Protein AF-A0A851PWU1-F1 (afdb_monomer)

InterPro domains:
  IPR027307 WASH complex subunit 7 [PTHR31409] (2-125)
  IPR028191 WASH complex subunit 4, N-terminal [PF14745] (12-125)

Sequence (125 aa):
EIHAEVQLKNYGKFLEEYTSQLKRIEDALDDSVGDVWDFSLDPIALKLLPYEQSSLLELIKTENKVLNKVITVYAALCCEIKKLKYEAETKFYNGLLFYGEGATDSSMVEGDCQIQMGRFVSFLQ

Mean predicted aligned error: 15.77 Å

Organism: Anhinga anhinga (NCBI:txid56067)

Foldseek 3Di:
DVVVVVVVVVVVVVVVVVVVVVVVVVVVCVVVVPPPPPCVPDPPDDDDDDDDPDDPLVVQDDPDPVSSVVVVVVSVVVVVVVVVVVCCVPQPPVLVVCQPPPPDPPDDDVCNNVVSVVVSVVSVD

pLDDT: mean 81.71, std 13.35, range [51.75, 97.88]

Radius of gyration: 28.58 Å; Cα contacts (8 Å, |Δi|>4): 23; chains: 1; bounding box: 45×44×90 Å

Solvent-accessible surface area (backbone atoms only — not comparable to full-atom values): 7758 Å² total; per-residue (Å²): 109,73,69,58,55,53,50,53,53,51,53,51,52,50,51,52,52,49,51,54,49,52,50,52,52,50,57,59,42,58,77,50,58,78,78,66,74,43,76,88,77,61,66,92,68,87,83,89,67,93,76,81,85,70,53,73,71,64,75,62,59,59,92,49,69,69,56,34,55,55,50,50,54,53,50,51,51,53,52,50,52,51,50,52,50,51,48,39,64,73,57,44,45,65,56,61,70,52,59,74,67,88,69,63,90,75,68,83,55,95,59,50,71,59,52,54,48,58,65,48,51,72,66,76,112

Secondary structure (DSSP, 8-state):
-HHHHHHHHHHHHHHHHHHHHHHHHHHHHHHHHHHH--TTT--S----PPPP-S-HHHHT--S-HHHHHHHHHHHHHHHHHHHHHHHIIIIIHHHHHTTTTT--SS-PPTTHHHHHHHHHHHHH-

Structure (mmCIF, N/CA/C/O backbone):
data_AF-A0A851PWU1-F1
#
_entry.id   AF-A0A851PWU1-F1
#
loop_
_atom_site.group_PDB
_atom_site.id
_atom_site.type_symbol
_atom_site.label_atom_id
_atom_site.label_alt_id
_atom_site.label_comp_id
_atom_site.label_asym_id
_atom_site.label_entity_id
_atom_site.label_seq_id
_atom_site.pdbx_PDB_ins_code
_atom_site.Cartn_x
_atom_site.Cartn_y
_atom_site.Cartn_z
_atom_site.occupancy
_atom_site.B_iso_or_equiv
_atom_site.auth_seq_id
_atom_site.auth_comp_id
_atom_site.auth_asym_id
_atom_site.auth_atom_id
_atom_site.pdbx_PDB_model_num
ATOM 1 N N . GLU A 1 1 ? 16.777 3.884 -63.586 1.00 56.47 1 GLU A N 1
ATOM 2 C CA . GLU A 1 1 ? 17.749 3.416 -62.572 1.00 56.47 1 GLU A CA 1
ATOM 3 C C . GLU A 1 1 ? 18.448 4.541 -61.823 1.00 56.47 1 GLU A C 1
ATOM 5 O O . GLU A 1 1 ? 18.242 4.629 -60.623 1.00 56.47 1 GLU A O 1
ATOM 10 N N . ILE A 1 2 ? 19.152 5.461 -62.490 1.00 70.12 2 ILE A N 1
ATOM 11 C CA . ILE A 1 2 ? 19.950 6.521 -61.830 1.00 70.12 2 ILE A CA 1
ATOM 12 C C . ILE A 1 2 ? 19.141 7.366 -60.821 1.00 70.12 2 ILE A C 1
ATOM 14 O O . ILE A 1 2 ? 19.624 7.684 -59.740 1.00 70.12 2 ILE A O 1
ATOM 18 N N . HIS A 1 3 ? 17.880 7.700 -61.118 1.00 69.94 3 HIS A N 1
ATOM 19 C CA . HIS A 1 3 ? 17.034 8.444 -60.173 1.00 69.94 3 HIS A CA 1
ATOM 20 C C . HIS A 1 3 ? 16.650 7.654 -58.916 1.00 69.94 3 HIS A C 1
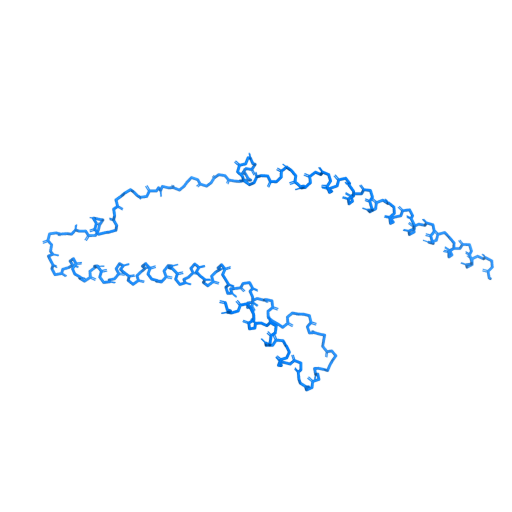ATOM 22 O O . HIS A 1 3 ? 16.520 8.258 -57.856 1.00 69.94 3 HIS A O 1
ATOM 28 N N . ALA A 1 4 ? 16.494 6.332 -59.009 1.00 78.88 4 ALA A N 1
ATOM 29 C CA . ALA A 1 4 ? 16.144 5.506 -57.857 1.00 78.88 4 ALA A CA 1
ATOM 30 C C . ALA A 1 4 ? 17.327 5.398 -56.886 1.00 78.88 4 ALA A C 1
ATOM 32 O O . ALA A 1 4 ? 17.150 5.588 -55.688 1.00 78.88 4 ALA A O 1
ATOM 33 N N . GLU A 1 5 ? 18.543 5.199 -57.404 1.00 80.81 5 GLU A N 1
ATOM 34 C CA . GLU A 1 5 ? 19.764 5.167 -56.587 1.00 80.81 5 GLU A CA 1
ATOM 35 C C . GLU A 1 5 ? 20.035 6.504 -55.888 1.00 80.81 5 GLU A C 1
ATOM 37 O O . GLU A 1 5 ? 20.400 6.534 -54.713 1.00 80.81 5 GLU A O 1
ATOM 42 N N . VAL A 1 6 ? 19.808 7.624 -56.583 1.00 85.31 6 VAL A N 1
ATOM 43 C CA . VAL A 1 6 ? 19.958 8.965 -55.996 1.00 85.31 6 VAL A CA 1
ATOM 44 C C . VAL A 1 6 ? 18.956 9.185 -54.861 1.00 85.31 6 VAL A C 1
ATOM 46 O O . VAL A 1 6 ? 19.337 9.688 -53.806 1.00 85.31 6 VAL A O 1
ATOM 49 N N . GLN A 1 7 ? 17.695 8.777 -55.036 1.00 85.88 7 GLN A N 1
ATOM 50 C CA . GLN A 1 7 ? 16.685 8.887 -53.980 1.00 85.88 7 GLN A CA 1
ATOM 51 C C . GLN A 1 7 ? 17.011 7.990 -52.783 1.00 85.88 7 GLN A C 1
ATOM 53 O O . GLN A 1 7 ? 16.935 8.444 -51.645 1.00 85.88 7 GLN A O 1
ATOM 58 N N . LEU A 1 8 ? 17.456 6.756 -53.020 1.00 86.56 8 LEU A N 1
ATOM 59 C CA . LEU A 1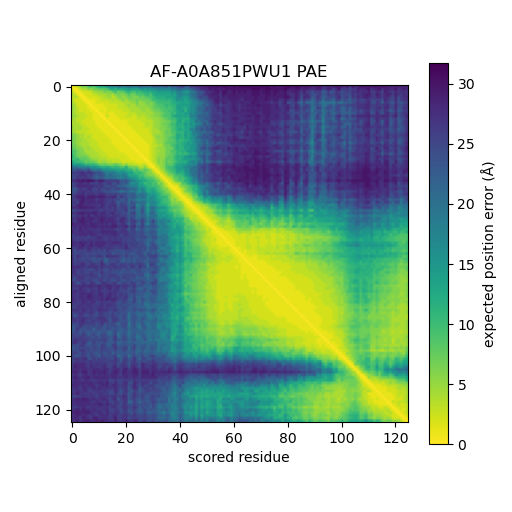 8 ? 17.831 5.814 -51.961 1.00 86.56 8 LEU A CA 1
ATOM 60 C C . LEU A 1 8 ? 19.013 6.346 -51.135 1.00 86.56 8 LEU A C 1
ATOM 62 O O . LEU A 1 8 ? 18.999 6.291 -49.907 1.00 86.56 8 LEU A O 1
ATOM 66 N N . LYS A 1 9 ? 19.988 6.975 -51.799 1.00 88.94 9 LYS A N 1
ATOM 67 C CA . LYS A 1 9 ? 21.109 7.657 -51.141 1.00 88.94 9 LYS A CA 1
ATOM 68 C C . LYS A 1 9 ? 20.667 8.878 -50.327 1.00 88.94 9 LYS A C 1
ATOM 70 O O . LYS A 1 9 ? 21.218 9.119 -49.255 1.00 88.94 9 LYS A O 1
ATOM 75 N N . ASN A 1 10 ? 19.685 9.638 -50.809 1.00 89.50 10 ASN A N 1
ATOM 76 C CA . ASN A 1 10 ? 19.128 10.773 -50.069 1.00 89.50 10 ASN A CA 1
ATOM 77 C C . ASN A 1 10 ? 18.353 10.316 -48.827 1.00 89.50 10 ASN A C 1
ATOM 79 O O . ASN A 1 10 ? 18.534 10.894 -47.759 1.00 89.50 10 ASN A O 1
ATOM 83 N N . TYR A 1 11 ? 17.552 9.253 -48.939 1.00 90.38 11 TYR A N 1
ATOM 84 C CA . TYR A 1 11 ? 16.859 8.653 -47.797 1.00 90.38 11 TYR A CA 1
ATOM 85 C C . TYR A 1 11 ? 17.831 8.088 -46.759 1.00 90.38 11 TYR A C 1
ATOM 87 O O . TYR A 1 11 ? 17.624 8.302 -45.568 1.00 90.38 11 TYR A O 1
ATOM 95 N N . GLY A 1 12 ? 18.913 7.431 -47.193 1.00 91.88 12 GLY A N 1
ATOM 96 C CA . GLY A 1 12 ? 19.968 6.964 -46.289 1.00 91.88 12 GLY A CA 1
ATOM 97 C C . GLY A 1 12 ? 20.585 8.111 -45.485 1.00 91.88 12 GLY A C 1
ATOM 98 O O . GLY A 1 12 ? 20.624 8.049 -44.261 1.00 91.88 12 GLY A O 1
ATOM 99 N N . LYS A 1 13 ? 20.956 9.207 -46.160 1.00 93.69 13 LYS A N 1
ATOM 100 C CA . LYS A 1 13 ? 21.477 10.412 -45.492 1.00 93.69 13 LYS A CA 1
ATOM 101 C C . LYS A 1 13 ? 20.480 11.039 -44.522 1.00 93.69 13 LYS A C 1
ATOM 103 O O . LYS A 1 13 ? 20.867 11.432 -43.429 1.00 93.69 13 LYS A O 1
ATOM 108 N N . PHE A 1 14 ? 19.208 11.118 -44.906 1.00 95.50 14 PHE A N 1
ATOM 109 C CA . PHE A 1 14 ? 18.158 11.642 -44.03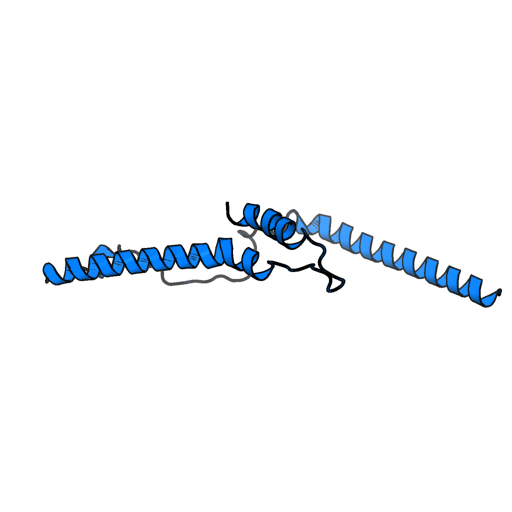5 1.00 95.50 14 PHE A CA 1
ATOM 110 C C . PHE A 1 14 ? 18.014 10.805 -42.758 1.00 95.50 14 PHE A C 1
ATOM 112 O O . PHE A 1 14 ? 17.935 11.360 -41.667 1.00 95.50 14 PHE A O 1
ATOM 119 N N . LEU A 1 15 ? 18.017 9.474 -42.879 1.00 95.56 15 LEU A N 1
ATOM 120 C CA . LEU A 1 15 ? 17.931 8.574 -41.728 1.00 95.56 15 LEU A CA 1
ATOM 121 C C . LEU A 1 15 ? 19.167 8.673 -40.829 1.00 95.56 15 LEU A C 1
ATOM 123 O O . LEU A 1 15 ? 19.022 8.661 -39.609 1.00 95.56 15 LEU A O 1
ATOM 127 N N . GLU A 1 16 ? 20.362 8.809 -41.403 1.00 96.06 16 GLU A N 1
ATOM 128 C CA . GLU A 1 16 ? 21.598 9.034 -40.643 1.00 96.06 16 GLU A CA 1
ATOM 129 C C . GLU A 1 16 ? 21.554 10.360 -39.870 1.00 96.06 16 GLU A C 1
ATOM 131 O O . GLU A 1 16 ? 21.839 10.385 -38.672 1.00 96.06 16 GLU A O 1
ATOM 136 N N . GLU A 1 17 ? 21.140 11.451 -40.521 1.00 96.12 17 GLU A N 1
ATOM 137 C CA . GLU A 1 17 ? 20.980 12.758 -39.874 1.00 96.12 17 GLU A CA 1
ATOM 138 C C . GLU A 1 17 ? 19.921 12.715 -38.771 1.00 96.12 17 GLU A C 1
ATOM 140 O O . GLU A 1 17 ? 20.160 13.215 -37.671 1.00 96.12 17 GLU A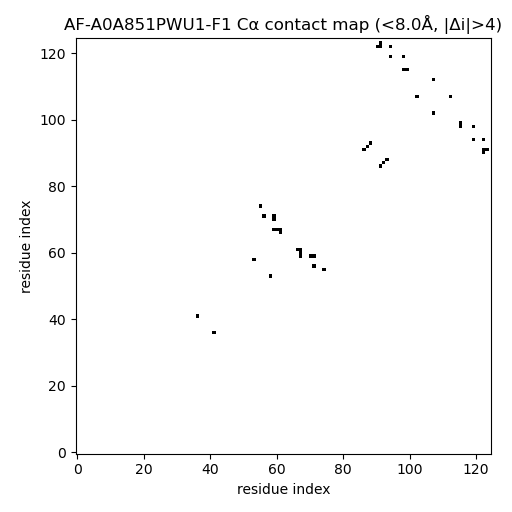 O 1
ATOM 145 N N . TYR A 1 18 ? 18.778 12.077 -39.026 1.00 92.88 18 TYR A N 1
ATOM 146 C CA . TYR A 1 18 ? 17.700 11.946 -38.051 1.00 92.88 18 TYR A CA 1
ATOM 147 C C . TYR A 1 18 ? 18.115 11.088 -36.848 1.00 92.88 18 TYR A C 1
ATOM 149 O O . TYR A 1 18 ? 17.890 11.469 -35.702 1.00 92.88 18 TYR A O 1
ATOM 157 N N . THR A 1 19 ? 18.813 9.976 -37.088 1.00 95.44 19 THR A N 1
ATOM 158 C CA . THR A 1 19 ? 19.372 9.129 -36.021 1.00 95.44 19 THR A CA 1
ATOM 159 C C . THR A 1 19 ? 20.402 9.899 -35.198 1.00 95.44 19 THR A C 1
ATOM 161 O O . THR A 1 19 ? 20.403 9.819 -33.972 1.00 95.44 19 THR A O 1
ATOM 164 N N . SER A 1 20 ? 21.250 10.705 -35.8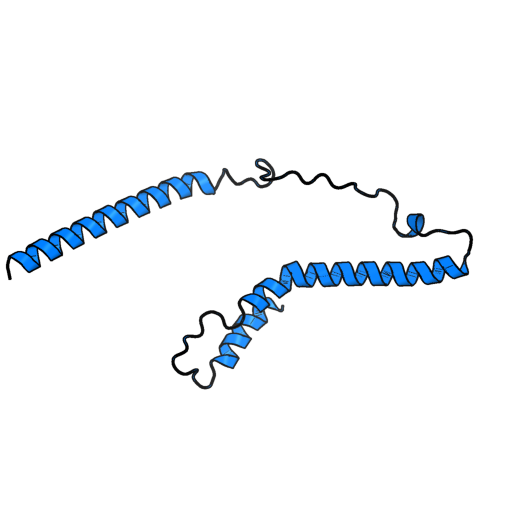47 1.00 95.88 20 SER A N 1
ATOM 165 C CA . SER A 1 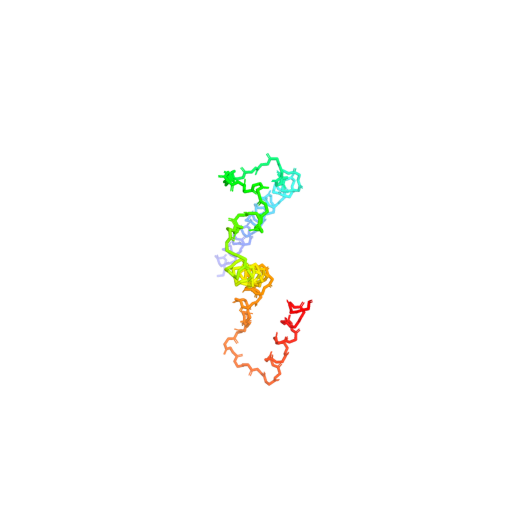20 ? 22.201 11.564 -35.140 1.00 95.88 20 SER A CA 1
ATOM 166 C C . SER A 1 20 ? 21.504 12.632 -34.294 1.00 95.88 20 SER A C 1
ATOM 168 O O . SER A 1 20 ? 22.008 12.954 -33.220 1.00 95.88 20 SER A O 1
ATOM 170 N N . GLN A 1 21 ? 20.375 13.183 -34.748 1.00 95.94 21 GLN A N 1
ATOM 171 C CA . GLN A 1 21 ? 19.577 14.126 -33.961 1.00 95.94 21 GLN A CA 1
ATOM 172 C C . GLN A 1 21 ? 18.957 13.451 -32.737 1.00 95.94 21 GLN A C 1
ATOM 174 O O . GLN A 1 21 ? 19.076 13.989 -31.641 1.00 95.94 21 GLN A O 1
ATOM 179 N N . LEU A 1 22 ? 18.358 12.268 -32.905 1.00 92.88 22 LEU A N 1
ATOM 180 C CA . LEU A 1 22 ? 17.795 11.497 -31.795 1.00 92.88 22 LEU A CA 1
ATOM 181 C C . LEU A 1 22 ? 18.856 11.161 -30.748 1.00 92.88 22 LEU A C 1
ATOM 183 O O . LEU A 1 22 ? 18.625 11.389 -29.567 1.00 92.88 22 LEU A O 1
ATOM 187 N N . LYS A 1 23 ? 20.042 10.730 -31.186 1.00 91.62 23 LYS A N 1
ATOM 188 C CA . LYS A 1 23 ? 21.155 10.445 -30.279 1.00 91.62 23 LYS A CA 1
ATOM 189 C C . LYS A 1 23 ? 21.604 11.678 -29.494 1.00 91.62 23 LYS A C 1
ATOM 191 O O . LYS A 1 23 ? 21.841 11.590 -28.304 1.00 91.62 23 LYS A O 1
ATOM 196 N N . ARG A 1 24 ? 21.658 12.856 -30.126 1.00 90.62 24 ARG A N 1
ATOM 197 C CA . ARG A 1 24 ? 21.980 14.108 -29.415 1.00 90.62 24 ARG A CA 1
ATOM 198 C C . ARG A 1 24 ? 20.924 14.489 -28.378 1.00 90.62 24 ARG A C 1
ATOM 200 O O . ARG A 1 24 ? 21.274 15.104 -27.379 1.00 90.62 24 ARG A O 1
ATOM 207 N N . ILE A 1 25 ? 19.650 14.188 -28.637 1.00 86.00 25 ILE A N 1
ATOM 208 C CA . ILE A 1 25 ? 18.564 14.412 -27.672 1.00 86.00 25 ILE A CA 1
ATOM 209 C C . ILE A 1 25 ? 18.701 13.434 -26.503 1.00 86.00 25 ILE A C 1
ATOM 211 O O . ILE A 1 25 ? 18.578 13.855 -25.361 1.00 86.00 25 ILE A O 1
ATOM 215 N N . GLU A 1 26 ? 18.977 12.161 -26.790 1.00 84.56 26 GLU A N 1
ATOM 216 C CA . GLU A 1 26 ? 19.249 11.127 -25.787 1.00 84.56 26 GLU A CA 1
ATOM 217 C C . GLU A 1 26 ? 20.440 11.512 -24.903 1.00 84.56 26 GLU A C 1
ATOM 219 O O . GLU A 1 26 ? 20.270 11.616 -23.695 1.00 84.56 26 GLU A O 1
ATOM 224 N N . ASP A 1 27 ? 21.588 11.845 -25.503 1.00 84.31 27 ASP A N 1
ATOM 225 C CA . ASP A 1 27 ? 22.798 12.265 -24.786 1.00 84.31 27 ASP A CA 1
ATOM 226 C C . ASP A 1 27 ? 22.528 13.509 -23.906 1.00 84.31 27 ASP A C 1
ATOM 228 O O . ASP A 1 27 ? 22.969 13.583 -22.763 1.00 84.31 27 ASP A O 1
ATOM 232 N N . ALA A 1 28 ? 21.757 14.486 -24.406 1.00 81.69 28 ALA A N 1
ATOM 233 C CA . ALA A 1 28 ? 21.412 15.696 -23.652 1.00 81.69 28 ALA A CA 1
ATOM 234 C C . ALA A 1 28 ? 20.408 15.451 -22.510 1.00 81.69 28 ALA A C 1
ATOM 236 O O . ALA A 1 28 ? 20.387 16.214 -21.544 1.00 81.69 28 ALA A O 1
ATOM 237 N N . LEU A 1 29 ? 19.552 14.433 -22.635 1.00 73.75 29 LEU A N 1
ATOM 238 C CA . LEU A 1 29 ? 18.632 14.013 -21.579 1.00 73.75 29 LEU A CA 1
ATOM 239 C C . LEU A 1 29 ? 19.348 13.153 -20.532 1.00 73.75 29 LEU A C 1
ATOM 241 O O . LEU A 1 29 ? 19.053 13.301 -19.352 1.00 73.75 29 LEU A O 1
ATOM 245 N N . ASP A 1 30 ? 20.291 12.297 -20.924 1.00 69.75 30 ASP A N 1
ATOM 246 C CA . ASP A 1 30 ? 21.021 11.410 -20.006 1.00 69.75 30 ASP A CA 1
ATOM 247 C C . ASP A 1 30 ? 21.820 12.218 -18.963 1.00 69.75 30 ASP A C 1
ATOM 249 O O . ASP A 1 30 ? 21.721 11.965 -17.760 1.00 69.75 30 ASP A O 1
ATOM 253 N N . ASP A 1 31 ? 22.470 13.305 -19.398 1.00 61.91 31 ASP A N 1
ATOM 254 C CA . ASP A 1 31 ? 23.183 14.246 -18.519 1.00 61.91 31 ASP A CA 1
ATOM 255 C C . ASP A 1 31 ? 22.251 15.036 -17.568 1.00 61.91 31 ASP A C 1
ATOM 257 O O . ASP A 1 31 ? 22.707 15.559 -16.549 1.00 61.91 31 ASP A O 1
ATOM 261 N N . SER A 1 32 ? 20.948 15.153 -17.872 1.00 54.34 32 SER A N 1
ATOM 262 C CA . SER A 1 32 ? 19.992 15.958 -17.089 1.00 54.34 32 SER A CA 1
ATOM 263 C C . SER A 1 32 ? 18.999 15.139 -16.261 1.00 54.34 32 SER A C 1
ATOM 265 O O . SER A 1 32 ? 18.370 15.682 -15.356 1.00 54.34 32 SER A O 1
ATOM 267 N N . VAL A 1 33 ? 18.777 13.867 -16.590 1.00 53.59 33 VAL A N 1
ATOM 268 C CA . VAL A 1 33 ? 17.738 13.030 -15.966 1.00 53.59 33 VAL A CA 1
ATOM 269 C C . VAL A 1 33 ? 18.266 12.310 -14.720 1.00 53.59 33 VAL A C 1
ATOM 271 O O . VAL A 1 33 ? 17.484 12.029 -13.814 1.00 53.59 33 VAL A O 1
ATOM 274 N N . GLY A 1 34 ? 19.581 12.081 -14.620 1.00 53.19 34 GLY A N 1
ATOM 275 C CA . GLY A 1 34 ? 20.195 11.363 -13.496 1.00 53.19 34 GLY A CA 1
ATOM 276 C C . GLY A 1 34 ? 20.238 12.121 -12.161 1.00 53.19 34 GLY A C 1
ATOM 277 O O . GLY A 1 34 ? 20.050 11.494 -11.122 1.00 53.19 34 GLY A O 1
ATOM 278 N N . ASP A 1 35 ? 20.440 13.447 -12.183 1.00 53.19 35 ASP A N 1
ATOM 279 C CA . ASP A 1 35 ? 20.697 14.264 -10.973 1.00 53.19 35 ASP A CA 1
ATOM 280 C C . ASP A 1 35 ? 19.606 15.314 -10.657 1.00 53.19 35 ASP A C 1
ATOM 282 O O . ASP A 1 35 ? 19.574 15.854 -9.554 1.00 53.19 35 ASP A O 1
ATOM 286 N N . VAL A 1 36 ? 18.700 15.626 -11.597 1.00 51.75 36 VAL A N 1
ATOM 287 C CA . VAL A 1 36 ? 17.671 16.680 -11.413 1.00 51.75 36 VAL A CA 1
ATOM 288 C C . VAL A 1 36 ? 16.363 16.129 -10.840 1.00 51.75 36 VAL A C 1
ATOM 290 O O . VAL A 1 36 ? 15.581 16.862 -10.246 1.00 51.75 36 VAL A O 1
ATOM 293 N N . TRP A 1 37 ? 16.104 14.828 -10.971 1.00 53.66 37 TRP A N 1
ATOM 294 C CA . TRP A 1 37 ? 14.855 14.220 -10.507 1.00 53.66 37 TRP A CA 1
ATOM 295 C C . TRP A 1 37 ? 14.975 13.763 -9.050 1.00 53.66 37 TRP A C 1
ATOM 297 O O . TRP A 1 37 ? 14.723 12.606 -8.715 1.00 53.66 37 TRP A O 1
ATOM 307 N N . ASP A 1 38 ? 15.348 14.680 -8.159 1.00 55.12 38 ASP A N 1
ATOM 308 C CA . ASP A 1 38 ? 15.163 14.456 -6.731 1.00 55.12 38 ASP A CA 1
ATOM 309 C C . ASP A 1 38 ? 13.695 14.744 -6.388 1.00 55.12 38 ASP A C 1
ATOM 311 O O . ASP A 1 38 ? 13.265 15.893 -6.257 1.00 55.12 38 ASP A O 1
ATOM 315 N N . PHE A 1 39 ? 12.906 13.677 -6.229 1.00 52.78 39 PHE A N 1
ATOM 316 C CA . PHE A 1 39 ? 11.496 13.750 -5.827 1.00 52.78 39 PHE A CA 1
ATOM 317 C C . PHE A 1 39 ? 11.273 14.506 -4.503 1.00 52.78 39 PHE A C 1
ATOM 319 O O . PHE A 1 39 ? 10.134 14.863 -4.193 1.00 52.78 39 PHE A O 1
ATOM 326 N N . SER A 1 40 ? 12.330 14.742 -3.714 1.00 59.38 40 SER A N 1
ATOM 327 C CA 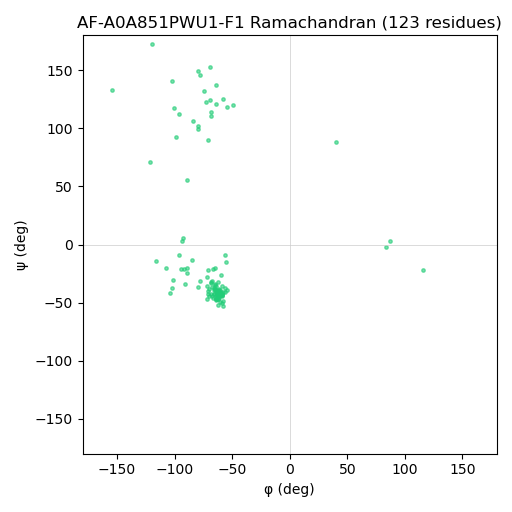. SER A 1 40 ? 12.293 15.570 -2.509 1.00 59.38 40 SER A CA 1
ATOM 328 C C . SER A 1 40 ? 12.572 17.061 -2.755 1.00 59.38 40 SER A C 1
ATOM 330 O O . SER A 1 40 ? 12.164 17.876 -1.925 1.00 59.38 40 SER A O 1
ATOM 332 N N . LEU A 1 41 ? 13.205 17.431 -3.877 1.00 54.91 41 LEU A N 1
ATOM 333 C CA . LEU A 1 41 ? 13.582 18.815 -4.199 1.00 54.91 41 LEU A CA 1
ATOM 334 C C . LEU A 1 41 ? 12.638 19.491 -5.200 1.00 54.91 41 LEU A C 1
ATOM 336 O O . LEU A 1 41 ? 12.397 20.686 -5.048 1.00 54.91 41 LEU A O 1
ATOM 340 N N . ASP A 1 42 ? 12.024 18.742 -6.124 1.00 60.59 42 ASP A N 1
ATOM 341 C CA . ASP A 1 42 ? 11.102 19.296 -7.131 1.00 60.59 42 ASP A CA 1
ATOM 342 C C . ASP A 1 42 ? 9.690 18.678 -7.060 1.00 60.59 42 ASP A C 1
ATOM 344 O O . ASP A 1 42 ? 9.263 17.918 -7.938 1.00 60.59 42 ASP A O 1
ATOM 348 N N . PRO A 1 43 ? 8.901 18.989 -6.011 1.00 61.59 43 PRO A N 1
ATOM 349 C CA . PRO A 1 43 ? 7.535 18.501 -5.909 1.00 61.59 43 PRO A CA 1
ATOM 350 C C . PRO A 1 43 ? 6.640 19.152 -6.978 1.00 61.59 43 PRO A C 1
ATOM 352 O O . PRO A 1 43 ? 6.266 20.318 -6.879 1.00 61.59 43 PRO A O 1
ATOM 355 N N . ILE A 1 44 ? 6.209 18.356 -7.963 1.00 72.00 44 ILE A N 1
ATOM 356 C CA . ILE A 1 44 ? 5.261 18.758 -9.025 1.00 72.00 44 ILE A CA 1
ATOM 357 C C . ILE A 1 44 ? 3.905 19.203 -8.435 1.00 72.00 44 ILE A C 1
ATOM 359 O O . ILE A 1 44 ? 3.188 20.011 -9.028 1.00 72.00 44 ILE A O 1
ATOM 363 N N . ALA A 1 45 ? 3.548 18.702 -7.247 1.00 68.94 45 ALA A N 1
ATOM 364 C CA . ALA A 1 45 ? 2.386 19.150 -6.489 1.00 68.94 45 ALA A CA 1
ATOM 365 C C . ALA A 1 45 ? 2.560 18.901 -4.982 1.00 68.94 45 ALA A C 1
ATOM 367 O O . ALA A 1 45 ? 2.891 17.794 -4.556 1.00 68.94 45 ALA A O 1
ATOM 368 N N . LEU A 1 46 ? 2.250 19.909 -4.161 1.00 70.44 46 LEU A N 1
ATOM 369 C CA . LEU A 1 46 ? 2.164 19.773 -2.705 1.00 70.44 46 LEU A CA 1
ATOM 370 C C . LEU A 1 46 ? 0.709 19.541 -2.293 1.00 70.44 46 LEU A C 1
ATOM 372 O O . LEU A 1 46 ? -0.139 20.426 -2.412 1.00 70.44 46 LEU A O 1
ATOM 376 N N . LYS A 1 47 ? 0.408 18.340 -1.792 1.00 72.19 47 LYS A N 1
ATOM 377 C CA . LYS A 1 47 ? -0.932 17.978 -1.322 1.00 72.19 47 LYS A CA 1
ATOM 378 C C . LYS A 1 47 ? -1.013 18.107 0.199 1.00 72.19 47 LYS A C 1
ATOM 380 O O . LYS A 1 47 ? -0.707 17.174 0.933 1.00 72.19 47 LYS A O 1
ATOM 385 N N . LEU A 1 48 ? -1.448 19.273 0.667 1.00 75.94 48 LEU A N 1
ATOM 386 C CA . LEU A 1 48 ? -1.713 19.531 2.083 1.00 75.94 48 LEU A CA 1
ATOM 387 C C . LEU A 1 48 ? -3.079 18.947 2.458 1.00 75.94 48 LEU A C 1
ATOM 389 O O . LEU A 1 48 ? -4.121 19.533 2.172 1.00 75.94 48 LEU A O 1
ATOM 393 N N . LEU A 1 49 ? -3.071 17.765 3.070 1.00 80.50 49 LEU A N 1
ATOM 394 C CA . LEU A 1 49 ? -4.264 17.149 3.645 1.00 80.50 49 LEU A CA 1
ATOM 395 C C . LEU A 1 49 ? -4.235 17.330 5.165 1.00 80.50 49 LEU A C 1
ATOM 397 O O . LEU A 1 49 ? -3.164 17.194 5.761 1.00 80.50 49 LEU A O 1
ATOM 401 N N . PRO A 1 50 ? -5.380 17.615 5.808 1.00 82.81 50 PRO A N 1
ATOM 402 C CA . PRO A 1 50 ? -5.452 17.608 7.260 1.00 82.81 50 PRO A CA 1
ATOM 403 C C . PRO A 1 50 ? -5.035 16.227 7.777 1.00 82.81 50 PRO A C 1
ATOM 405 O O . PRO A 1 50 ? -5.570 15.203 7.347 1.00 82.81 50 PRO A O 1
ATOM 408 N N . TYR A 1 51 ? -4.052 16.217 8.674 1.00 80.50 51 TYR A N 1
ATOM 409 C CA . TYR A 1 51 ? -3.550 15.008 9.310 1.00 80.50 51 TYR A CA 1
ATOM 410 C C . TYR A 1 51 ? -4.160 14.889 10.706 1.00 80.50 51 TYR A C 1
ATOM 412 O O . TYR A 1 51 ? -3.952 15.758 11.553 1.00 80.50 51 TYR A O 1
ATOM 420 N N . GLU A 1 52 ? -4.927 13.824 10.926 1.00 85.94 52 GLU A N 1
ATOM 421 C CA . GLU A 1 52 ? -5.518 13.516 12.227 1.00 85.94 52 GLU A CA 1
ATOM 422 C C . GLU A 1 52 ? -4.417 13.096 13.211 1.00 85.94 52 GLU A C 1
ATOM 424 O O . GLU A 1 52 ? -3.652 12.172 12.931 1.00 85.94 52 GLU A O 1
ATOM 429 N N . GLN A 1 53 ? -4.324 13.783 14.352 1.00 87.81 53 GLN A N 1
ATOM 430 C CA . GLN A 1 53 ? -3.324 13.486 15.384 1.00 87.81 53 GLN A CA 1
ATOM 431 C C . GLN A 1 53 ? -3.853 12.548 16.471 1.00 87.81 53 GLN A C 1
ATOM 433 O O . GLN A 1 53 ? -3.055 11.907 17.156 1.00 87.81 53 GLN A O 1
ATOM 438 N N . SER A 1 54 ? -5.174 12.448 16.636 1.00 91.69 54 SER A N 1
ATOM 439 C CA . SER A 1 54 ? -5.786 11.521 17.581 1.00 91.69 54 SER A CA 1
ATOM 440 C C . SER A 1 54 ? -5.798 10.092 17.044 1.00 91.69 54 SER A C 1
ATOM 442 O O . SER A 1 54 ? -5.962 9.837 15.849 1.00 91.69 54 SER A O 1
ATOM 444 N N . SER A 1 55 ? -5.655 9.119 17.943 1.00 90.88 55 SER A N 1
ATOM 445 C CA . SER A 1 55 ? -5.774 7.716 17.550 1.00 90.88 55 SER A CA 1
ATOM 446 C C . SER A 1 55 ? -7.221 7.374 17.179 1.00 90.88 55 SER A C 1
ATOM 448 O O . SER A 1 55 ? -8.178 7.939 17.712 1.00 90.88 55 SER A O 1
ATOM 450 N N . LEU A 1 56 ? -7.405 6.381 16.304 1.00 90.06 56 LEU A N 1
ATOM 451 C CA . LEU A 1 56 ? -8.742 5.934 15.896 1.00 90.06 56 LEU A CA 1
ATOM 452 C C . LEU A 1 56 ? -9.614 5.526 17.094 1.00 90.06 56 LEU A C 1
ATOM 454 O O . LEU A 1 56 ? -10.808 5.807 17.099 1.00 90.06 56 LEU A O 1
ATOM 458 N N . LEU A 1 57 ? -9.017 4.895 18.113 1.00 91.19 57 LEU A N 1
ATOM 459 C CA . LEU A 1 57 ? -9.723 4.468 19.324 1.00 91.19 57 LEU A CA 1
ATOM 460 C C . LEU A 1 57 ? -10.184 5.644 20.188 1.00 91.19 57 LEU A C 1
ATOM 462 O O . LEU A 1 57 ? -11.227 5.542 20.827 1.00 91.19 57 LEU A O 1
ATOM 466 N N . GLU A 1 58 ? -9.432 6.745 20.214 1.00 93.00 58 GLU A N 1
ATOM 467 C CA . GLU A 1 58 ? -9.844 7.972 20.900 1.00 93.00 58 GLU A CA 1
ATOM 468 C C . GLU A 1 58 ? -10.980 8.663 20.151 1.00 93.00 58 GLU A C 1
ATOM 470 O O . GLU A 1 58 ? -11.943 9.090 20.784 1.00 93.00 58 GLU A O 1
ATOM 475 N N . LEU A 1 59 ? -10.917 8.686 18.816 1.00 91.56 59 LEU A N 1
ATOM 476 C CA . LEU A 1 59 ? -11.934 9.304 17.963 1.00 91.56 59 LEU A CA 1
ATOM 477 C C . LEU A 1 59 ? -13.322 8.667 18.128 1.00 91.56 59 LEU A C 1
ATOM 479 O O . LEU A 1 59 ? -14.338 9.354 18.102 1.00 91.56 59 LEU A O 1
ATOM 483 N N . ILE A 1 60 ? -13.366 7.341 18.277 1.00 91.81 60 ILE A N 1
ATOM 484 C CA . ILE A 1 60 ? -14.617 6.568 18.360 1.00 91.81 60 ILE A CA 1
ATOM 485 C C . ILE A 1 60 ? -15.086 6.322 19.798 1.00 91.81 60 ILE A C 1
ATOM 487 O O . ILE A 1 60 ? -16.058 5.594 20.018 1.00 91.81 60 ILE A O 1
ATOM 491 N N . LYS A 1 61 ? -14.375 6.861 20.792 1.00 93.38 61 LYS A N 1
ATOM 492 C CA . LYS A 1 61 ? -14.665 6.607 22.201 1.00 93.38 61 LYS A CA 1
ATOM 493 C C . LYS A 1 61 ? -15.931 7.344 22.625 1.00 93.38 61 LYS A C 1
ATOM 495 O O . LYS A 1 61 ? -16.005 8.565 22.587 1.00 93.38 61 LYS A O 1
ATOM 500 N N . THR A 1 62 ? -16.900 6.588 23.124 1.00 93.62 62 THR A N 1
ATOM 501 C CA . THR A 1 62 ? -18.145 7.111 23.701 1.00 93.62 62 THR A CA 1
ATOM 502 C C . THR A 1 62 ? -18.293 6.691 25.166 1.00 93.62 62 THR A C 1
ATOM 504 O O . THR A 1 62 ? -17.529 5.864 25.676 1.00 93.62 62 THR A O 1
ATOM 507 N N . GLU A 1 63 ? -19.301 7.219 25.860 1.00 96.12 63 GLU A N 1
ATOM 508 C CA . GLU A 1 63 ? -19.654 6.779 27.219 1.00 96.12 63 GLU A CA 1
ATOM 509 C C . GLU A 1 63 ? -20.281 5.370 27.239 1.00 96.12 63 GLU A C 1
ATOM 511 O O . GLU A 1 63 ? -20.220 4.659 28.247 1.00 96.12 63 GLU A O 1
ATOM 516 N N . ASN A 1 64 ? -20.844 4.916 26.112 1.00 97.19 64 ASN A N 1
ATOM 517 C CA . ASN A 1 64 ? -21.480 3.610 26.010 1.00 97.19 64 ASN A CA 1
ATOM 518 C C . ASN A 1 64 ? -20.445 2.510 25.727 1.00 97.19 64 ASN A C 1
ATOM 520 O O . ASN A 1 64 ? -19.959 2.324 24.611 1.00 97.19 64 ASN A O 1
ATOM 524 N N . LYS A 1 65 ? -20.157 1.705 26.755 1.00 94.69 65 LYS A N 1
ATOM 525 C CA . LYS A 1 65 ? -19.171 0.616 26.681 1.00 94.69 65 LYS A CA 1
ATOM 526 C C . LYS A 1 65 ? -19.528 -0.481 25.673 1.00 94.69 65 LYS A C 1
ATOM 528 O O . LYS A 1 65 ? -18.618 -1.089 25.116 1.00 94.69 65 LYS A O 1
ATOM 533 N N . VAL A 1 66 ? -20.814 -0.767 25.458 1.00 96.94 66 VAL A N 1
ATOM 534 C CA . VAL A 1 66 ? -21.247 -1.774 24.472 1.00 96.94 66 VAL A CA 1
ATOM 535 C C . VAL A 1 66 ? -21.022 -1.236 23.066 1.00 96.94 66 VAL A C 1
ATOM 537 O O . VAL A 1 66 ? -20.408 -1.914 22.245 1.00 96.94 66 VAL A O 1
ATOM 540 N N . LEU A 1 67 ? -21.430 0.010 22.822 1.00 94.38 67 LEU A N 1
ATOM 541 C CA . LEU A 1 67 ? -21.224 0.681 21.543 1.00 94.38 67 LEU A CA 1
ATOM 542 C C . LEU A 1 67 ? -19.735 0.773 21.189 1.00 94.38 67 LEU A C 1
ATOM 544 O O . LEU A 1 67 ? -19.364 0.439 20.069 1.00 94.38 67 LEU A O 1
ATOM 548 N N . ASN A 1 68 ? -18.872 1.116 22.150 1.00 95.94 68 ASN A N 1
ATOM 549 C CA . ASN A 1 68 ? -17.425 1.173 21.927 1.00 95.94 68 ASN A CA 1
ATOM 550 C C . ASN A 1 68 ? -16.858 -0.151 21.405 1.00 95.94 68 ASN A C 1
ATOM 552 O O . ASN A 1 68 ? -16.028 -0.141 20.501 1.00 95.94 68 ASN A O 1
ATOM 556 N N . LYS A 1 69 ? -17.315 -1.296 21.932 1.00 95.12 69 LYS A N 1
ATOM 557 C CA . LYS A 1 69 ? -16.875 -2.614 21.446 1.00 95.12 69 LYS A CA 1
ATOM 558 C C . LYS A 1 69 ? -17.300 -2.838 20.000 1.00 95.12 69 LYS A C 1
ATOM 560 O O . LYS A 1 69 ? -16.487 -3.266 19.189 1.00 95.12 69 LYS A O 1
ATOM 565 N N . VAL A 1 70 ? -18.555 -2.519 19.687 1.00 96.81 70 VAL A N 1
ATOM 566 C CA . VAL A 1 70 ? -19.109 -2.676 18.339 1.00 96.81 70 VAL A CA 1
ATOM 567 C C . VAL A 1 70 ? -18.351 -1.793 17.346 1.00 96.81 70 VAL A C 1
ATOM 569 O O . VAL A 1 70 ? -17.841 -2.301 16.350 1.00 96.81 70 VAL A O 1
ATOM 572 N N . ILE A 1 71 ? -18.198 -0.497 17.634 1.00 96.25 71 ILE A N 1
ATOM 573 C CA . ILE A 1 71 ? -17.501 0.437 16.738 1.00 96.25 71 ILE A CA 1
ATOM 574 C C . ILE A 1 71 ? -16.016 0.079 16.607 1.00 96.25 71 ILE A C 1
ATOM 576 O O . ILE A 1 71 ? -15.480 0.193 15.513 1.00 96.25 71 ILE A O 1
ATOM 580 N N . THR A 1 72 ? -15.360 -0.426 17.658 1.00 96.06 72 THR A N 1
ATOM 581 C CA . THR A 1 72 ? -13.963 -0.894 17.565 1.00 96.06 72 THR A CA 1
ATOM 582 C C . THR A 1 72 ? -13.799 -2.001 16.520 1.00 96.06 72 THR A C 1
ATOM 584 O O . THR A 1 72 ? -12.862 -1.951 15.726 1.00 96.06 72 THR A O 1
ATOM 587 N N . VAL A 1 73 ? -14.721 -2.970 16.466 1.00 96.75 73 VAL A N 1
ATOM 588 C CA . VAL A 1 73 ? -14.685 -4.038 15.450 1.00 96.75 73 VAL A CA 1
ATOM 589 C C . VAL A 1 73 ? -14.871 -3.455 14.048 1.00 96.75 73 VAL A C 1
ATOM 591 O O . VAL A 1 73 ? -14.086 -3.753 13.151 1.00 96.75 73 VAL A O 1
ATOM 594 N N . TYR A 1 74 ? -15.854 -2.569 13.857 1.00 96.50 74 TYR A N 1
ATOM 595 C CA . TYR A 1 74 ? -16.064 -1.905 12.565 1.00 96.50 74 TYR A CA 1
ATOM 596 C C . TYR A 1 74 ? -14.868 -1.051 12.135 1.00 96.50 74 TYR A C 1
ATOM 598 O O . TYR A 1 74 ? -14.478 -1.071 10.971 1.00 96.50 74 TYR A O 1
ATOM 606 N N . ALA A 1 75 ? -14.261 -0.322 13.067 1.00 95.94 75 ALA A N 1
ATOM 607 C CA . ALA A 1 75 ? -13.080 0.491 12.827 1.00 95.94 75 ALA A CA 1
ATOM 608 C C . ALA A 1 75 ? -11.896 -0.371 12.359 1.00 95.94 75 ALA A C 1
ATOM 610 O O . ALA A 1 75 ? -11.242 -0.023 11.375 1.00 95.94 75 ALA A O 1
ATOM 611 N N . ALA A 1 76 ? -11.677 -1.525 12.998 1.00 95.00 76 ALA A N 1
ATOM 612 C CA . ALA A 1 76 ? -10.657 -2.487 12.589 1.00 95.00 76 ALA A CA 1
ATOM 613 C C . ALA A 1 76 ? -10.906 -3.026 11.168 1.00 95.00 76 ALA A C 1
ATOM 615 O O . ALA A 1 76 ? -9.993 -2.994 10.344 1.00 95.00 76 ALA A O 1
ATOM 616 N N . LEU A 1 77 ? -12.144 -3.420 10.848 1.00 97.12 77 LEU A N 1
ATOM 617 C CA . LEU A 1 77 ? -12.519 -3.872 9.500 1.00 97.12 77 LEU A CA 1
ATOM 618 C C . LEU A 1 77 ? -12.290 -2.782 8.444 1.00 97.12 77 LEU A C 1
ATOM 620 O O . LEU A 1 77 ? -11.739 -3.045 7.379 1.00 97.12 77 LEU A O 1
ATOM 624 N N . CYS A 1 78 ? -12.653 -1.532 8.739 1.00 96.44 78 CYS A N 1
ATOM 625 C CA . CYS A 1 78 ? -12.389 -0.405 7.846 1.00 96.44 78 CYS A CA 1
ATOM 626 C C . CYS A 1 78 ? -10.886 -0.187 7.608 1.00 96.44 78 CYS A C 1
ATOM 628 O O . CYS A 1 78 ? -10.482 0.110 6.482 1.00 96.44 78 CYS A O 1
ATOM 630 N N . CYS A 1 79 ? -10.052 -0.319 8.643 1.00 95.12 79 CYS A N 1
ATOM 631 C CA . CYS A 1 79 ? -8.596 -0.251 8.506 1.00 95.12 79 CYS A CA 1
ATOM 632 C C . CYS A 1 79 ? -8.053 -1.380 7.623 1.00 95.12 79 CYS A C 1
ATOM 634 O O . CYS A 1 79 ? -7.210 -1.127 6.763 1.00 95.12 79 CYS A O 1
ATOM 636 N N . GLU A 1 80 ? -8.559 -2.598 7.795 1.00 97.62 80 GLU A N 1
ATOM 637 C CA . GLU A 1 80 ? -8.173 -3.753 6.988 1.00 97.62 80 GLU A CA 1
ATOM 638 C C . GLU A 1 80 ? -8.558 -3.571 5.516 1.00 97.62 80 GLU A C 1
ATOM 640 O O . GLU A 1 80 ? -7.708 -3.710 4.641 1.00 97.62 80 GLU A O 1
ATOM 645 N N . ILE A 1 81 ? -9.790 -3.136 5.234 1.00 97.88 81 ILE A N 1
ATOM 646 C CA . ILE A 1 81 ? -10.247 -2.836 3.868 1.00 97.88 81 ILE A CA 1
ATOM 647 C C . ILE A 1 81 ? -9.375 -1.756 3.224 1.00 97.88 81 ILE A C 1
ATOM 649 O O . ILE A 1 81 ? -8.985 -1.891 2.067 1.00 97.88 81 ILE A O 1
ATOM 653 N N . LYS A 1 82 ? -9.033 -0.687 3.956 1.00 96.25 82 LYS A N 1
ATOM 654 C CA . LYS A 1 82 ? -8.132 0.358 3.443 1.00 96.25 82 LYS A CA 1
ATOM 655 C C . LYS A 1 82 ? -6.754 -0.204 3.098 1.00 96.25 82 LYS A C 1
ATOM 657 O O . LYS A 1 82 ? -6.209 0.157 2.058 1.00 96.25 82 LYS A O 1
ATOM 662 N N . LYS A 1 83 ? -6.212 -1.087 3.941 1.00 96.31 83 LYS A N 1
ATOM 663 C CA . LYS A 1 83 ? -4.926 -1.748 3.696 1.00 96.31 83 LYS A CA 1
ATOM 664 C C . LYS A 1 83 ? -4.988 -2.643 2.455 1.00 96.31 83 LYS A C 1
ATOM 666 O O . LYS A 1 83 ? -4.128 -2.515 1.591 1.00 96.31 83 LYS A O 1
ATOM 671 N N . LEU A 1 84 ? -6.018 -3.481 2.340 1.00 96.81 84 LEU A N 1
ATOM 672 C CA . LEU A 1 84 ? -6.228 -4.358 1.184 1.00 96.81 84 LEU A CA 1
ATOM 673 C C . LEU A 1 84 ? -6.418 -3.562 -0.109 1.00 96.81 84 LEU A C 1
ATOM 675 O O . LEU A 1 84 ? -5.835 -3.903 -1.131 1.00 96.81 84 LEU A O 1
AT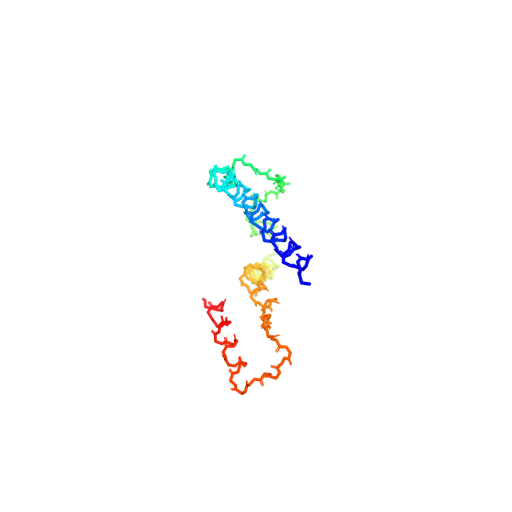OM 679 N N . LYS A 1 85 ? -7.186 -2.469 -0.061 1.00 96.50 85 LYS A N 1
ATOM 680 C CA . LYS A 1 85 ? -7.363 -1.567 -1.202 1.00 96.50 85 LYS A CA 1
ATOM 681 C C . LYS A 1 85 ? -6.031 -0.965 -1.645 1.00 96.50 85 LYS A C 1
ATOM 683 O O . LYS A 1 85 ? -5.721 -0.999 -2.829 1.00 96.50 85 LYS A O 1
ATOM 688 N N . TYR A 1 86 ? -5.255 -0.429 -0.704 1.00 93.81 86 TYR A N 1
ATOM 689 C CA . TYR A 1 86 ? -3.948 0.150 -1.006 1.00 93.81 86 TYR A CA 1
ATOM 690 C C . TYR A 1 86 ? -3.004 -0.888 -1.622 1.00 93.81 86 TYR A C 1
ATOM 692 O O . TYR A 1 86 ? -2.328 -0.604 -2.606 1.00 93.81 86 TYR A O 1
ATOM 700 N N . GLU A 1 87 ? -2.987 -2.107 -1.084 1.00 89.50 87 GLU A N 1
ATOM 701 C CA . GLU A 1 87 ? -2.197 -3.204 -1.635 1.00 89.50 87 GLU A CA 1
ATOM 702 C C . GLU A 1 87 ? -2.648 -3.595 -3.051 1.00 89.50 87 GLU A C 1
ATOM 704 O O . GLU A 1 87 ? -1.813 -3.750 -3.939 1.00 89.50 87 GLU A O 1
ATOM 709 N N . ALA A 1 88 ? -3.959 -3.673 -3.293 1.00 89.38 88 ALA A N 1
ATOM 710 C CA . ALA A 1 88 ? -4.520 -3.915 -4.619 1.00 89.38 88 ALA A CA 1
ATOM 711 C C . ALA A 1 88 ? -4.093 -2.847 -5.633 1.00 89.38 88 ALA A C 1
ATOM 713 O O . ALA A 1 88 ? -3.573 -3.184 -6.696 1.00 89.38 88 ALA A O 1
ATOM 714 N N . GLU A 1 89 ? -4.249 -1.572 -5.275 1.00 87.88 89 GLU A N 1
ATOM 715 C CA . GLU A 1 89 ? -3.923 -0.434 -6.138 1.00 87.88 89 GLU A CA 1
ATOM 716 C C . GLU A 1 89 ? -2.429 -0.336 -6.450 1.00 87.88 89 GLU A C 1
ATOM 718 O O . GLU A 1 89 ? -2.060 -0.009 -7.575 1.00 87.88 89 GLU A O 1
ATOM 723 N N . THR A 1 90 ? -1.568 -0.626 -5.475 1.00 84.25 90 THR A N 1
ATOM 724 C CA . THR A 1 90 ? -0.120 -0.424 -5.623 1.00 84.25 90 THR A CA 1
ATOM 725 C C . THR A 1 90 ? 0.620 -1.637 -6.167 1.00 84.25 90 THR A C 1
ATOM 727 O O . THR A 1 90 ? 1.584 -1.459 -6.907 1.00 84.25 90 THR A O 1
ATOM 730 N N . LYS A 1 91 ? 0.190 -2.859 -5.830 1.00 82.94 91 LYS A N 1
ATOM 731 C CA . LYS A 1 91 ? 0.897 -4.087 -6.224 1.00 82.94 91 LYS A CA 1
ATOM 732 C C . LYS A 1 91 ? 0.228 -4.834 -7.369 1.00 82.94 91 LYS A C 1
ATOM 734 O O . LYS A 1 91 ? 0.916 -5.317 -8.260 1.00 82.94 91 LYS A O 1
ATOM 739 N N . PHE A 1 92 ? -1.100 -4.943 -7.355 1.00 82.62 92 PHE A N 1
ATOM 740 C CA . PHE A 1 92 ? -1.794 -5.910 -8.209 1.00 82.62 92 PHE A CA 1
ATOM 741 C C . PHE A 1 92 ? -2.431 -5.292 -9.456 1.00 82.62 92 PHE A C 1
ATOM 743 O O . PHE A 1 92 ? -2.398 -5.910 -10.518 1.00 82.62 92 PHE A O 1
ATOM 750 N N . TYR A 1 93 ? -2.986 -4.079 -9.374 1.00 85.38 93 TYR A N 1
ATOM 751 C CA . TYR A 1 93 ? -3.739 -3.483 -10.486 1.00 85.38 93 TYR A CA 1
ATOM 752 C C . TYR A 1 93 ? -2.905 -3.278 -11.745 1.00 85.38 93 TYR A C 1
ATOM 754 O O . TYR A 1 93 ? -3.375 -3.625 -12.822 1.00 85.38 93 TYR A O 1
ATOM 762 N N . ASN A 1 94 ? -1.670 -2.784 -11.627 1.00 80.19 94 ASN A N 1
ATOM 763 C CA . ASN A 1 94 ? -0.802 -2.610 -12.794 1.00 80.19 94 ASN A CA 1
ATOM 764 C C . ASN A 1 94 ? -0.498 -3.954 -13.468 1.00 80.19 94 ASN A C 1
ATOM 766 O O . ASN A 1 94 ? -0.655 -4.081 -14.677 1.00 80.19 94 ASN A O 1
ATOM 770 N N . GLY A 1 95 ? -0.134 -4.978 -12.692 1.00 79.06 95 GLY A N 1
ATOM 771 C CA . GLY A 1 95 ? 0.123 -6.310 -13.241 1.00 79.06 95 GLY A CA 1
ATOM 772 C C . GLY A 1 95 ? -1.108 -6.911 -13.926 1.00 79.06 95 GLY A C 1
ATOM 773 O O . GLY A 1 95 ? -0.989 -7.490 -15.000 1.00 79.06 95 GLY A O 1
ATOM 774 N N . LEU A 1 96 ? -2.292 -6.757 -13.324 1.00 83.38 96 LEU A N 1
ATOM 775 C CA . LEU A 1 96 ? -3.554 -7.234 -13.899 1.00 83.38 96 LEU A CA 1
ATOM 776 C C . LEU A 1 96 ? -3.952 -6.463 -15.161 1.00 83.38 96 LEU A C 1
ATOM 778 O O . LEU A 1 96 ? -4.490 -7.062 -16.087 1.00 83.38 96 LEU A O 1
ATOM 782 N N . LEU A 1 97 ? -3.692 -5.155 -15.206 1.00 82.75 97 LEU A N 1
ATOM 783 C CA . LEU A 1 97 ? -4.007 -4.306 -16.354 1.00 82.75 97 LEU A CA 1
ATOM 784 C C . LEU A 1 97 ? -3.209 -4.713 -17.598 1.00 82.75 97 LEU A C 1
ATOM 786 O O . LEU A 1 97 ? -3.760 -4.721 -18.694 1.00 82.75 97 LEU A O 1
ATOM 790 N N . PHE A 1 98 ? -1.939 -5.079 -17.417 1.00 75.88 98 PHE A N 1
ATOM 791 C CA . PHE A 1 98 ? -1.041 -5.495 -18.499 1.00 75.88 98 PHE A CA 1
ATOM 792 C C . PHE A 1 98 ? -1.031 -7.015 -18.736 1.00 75.88 98 PHE A C 1
ATOM 794 O O . PHE A 1 98 ? -0.253 -7.520 -19.550 1.00 75.88 98 PHE A O 1
ATOM 801 N N . TYR A 1 99 ? -1.884 -7.778 -18.043 1.00 81.31 99 TYR A N 1
ATOM 802 C CA . TYR A 1 99 ? -1.967 -9.222 -18.239 1.00 81.31 99 TYR A CA 1
ATOM 803 C C . TYR A 1 99 ? -2.453 -9.550 -19.657 1.00 81.31 99 TYR A C 1
ATOM 805 O O . TYR A 1 99 ? -3.551 -9.172 -20.059 1.00 81.31 99 TYR A O 1
ATOM 813 N N . GLY A 1 100 ? -1.631 -10.284 -20.407 1.00 74.38 100 GLY A N 1
ATOM 814 C CA . GLY A 1 100 ? -1.926 -10.662 -21.791 1.00 74.38 100 GLY A CA 1
ATOM 815 C C . GLY A 1 100 ? -1.565 -9.597 -22.831 1.00 74.38 100 GLY A C 1
ATOM 816 O O . GLY A 1 100 ? -1.690 -9.866 -24.027 1.00 74.38 100 GLY A O 1
ATOM 817 N N . GLU A 1 101 ? -1.069 -8.426 -22.415 1.00 75.44 101 GLU A N 1
ATOM 818 C CA . GLU A 1 101 ? -0.577 -7.413 -23.348 1.00 75.44 101 GLU A CA 1
ATOM 819 C C . GLU A 1 101 ? 0.650 -7.947 -24.118 1.00 75.44 101 GLU A C 1
ATOM 821 O O . GLU A 1 101 ? 1.515 -8.631 -23.563 1.00 75.44 101 GLU A O 1
ATOM 826 N N . GLY A 1 102 ? 0.706 -7.695 -25.430 1.00 66.12 102 GLY A N 1
ATOM 827 C CA . GLY A 1 102 ? 1.752 -8.224 -26.315 1.00 66.12 102 GLY A CA 1
ATOM 828 C C . GLY A 1 102 ? 1.481 -9.616 -26.904 1.00 66.12 102 GLY A C 1
ATOM 829 O O . GLY A 1 102 ? 2.324 -10.121 -27.647 1.00 66.12 102 GLY A O 1
ATOM 830 N N . ALA A 1 103 ? 0.322 -10.233 -26.637 1.00 65.12 103 ALA A N 1
ATOM 831 C CA . ALA A 1 103 ? -0.168 -11.334 -27.468 1.00 65.12 103 ALA A CA 1
ATOM 832 C C . ALA A 1 103 ? -0.551 -10.798 -28.855 1.00 65.12 103 ALA A C 1
ATOM 834 O O . ALA A 1 103 ? -1.479 -10.005 -28.995 1.00 65.12 103 ALA A O 1
ATOM 835 N N . THR A 1 104 ? 0.170 -11.211 -29.892 1.00 61.94 104 THR A N 1
ATOM 836 C CA . THR A 1 104 ? -0.222 -10.959 -31.282 1.00 61.94 104 THR A CA 1
ATOM 837 C C . THR A 1 104 ? -1.386 -11.877 -31.657 1.00 61.94 104 THR A C 1
ATOM 839 O O . THR A 1 104 ? -1.285 -13.084 -31.452 1.00 61.94 104 THR A O 1
ATOM 842 N N . ASP A 1 105 ? -2.450 -11.339 -32.269 1.00 63.62 105 ASP A N 1
ATOM 843 C CA . ASP A 1 105 ? -3.652 -12.081 -32.717 1.00 63.62 105 ASP A CA 1
ATOM 844 C C . ASP A 1 105 ? -3.363 -13.258 -33.680 1.00 63.62 105 ASP A C 1
ATOM 846 O O . ASP A 1 105 ? -4.245 -14.060 -33.999 1.00 63.62 105 ASP A O 1
ATOM 850 N N . SER A 1 106 ? -2.127 -13.387 -34.169 1.00 62.69 106 SER A N 1
ATOM 851 C CA . SER A 1 106 ? -1.675 -14.508 -34.985 1.00 62.69 106 SER A CA 1
ATOM 852 C C . SER A 1 106 ? -1.553 -15.783 -34.142 1.00 62.69 106 SER A C 1
ATOM 854 O O . SER A 1 106 ? -0.502 -16.055 -33.573 1.00 62.69 106 SER A O 1
ATOM 856 N N . SER A 1 107 ? -2.652 -16.541 -34.086 1.00 61.81 107 SER A N 1
ATOM 857 C CA . SER A 1 107 ? -2.776 -17.923 -33.594 1.00 61.81 107 SER A CA 1
ATOM 858 C C . SER A 1 107 ? -1.952 -18.231 -32.339 1.00 61.81 107 SER A C 1
ATOM 860 O O . SER A 1 107 ? -0.829 -18.726 -32.449 1.00 61.81 107 SER A O 1
ATOM 862 N N . MET A 1 108 ? -2.530 -17.994 -31.157 1.00 65.62 108 MET A N 1
ATOM 863 C CA . MET A 1 108 ? -1.958 -18.493 -29.902 1.00 65.62 108 MET A CA 1
ATOM 864 C C . MET A 1 108 ? -1.638 -19.985 -30.041 1.00 65.62 108 MET A C 1
ATOM 866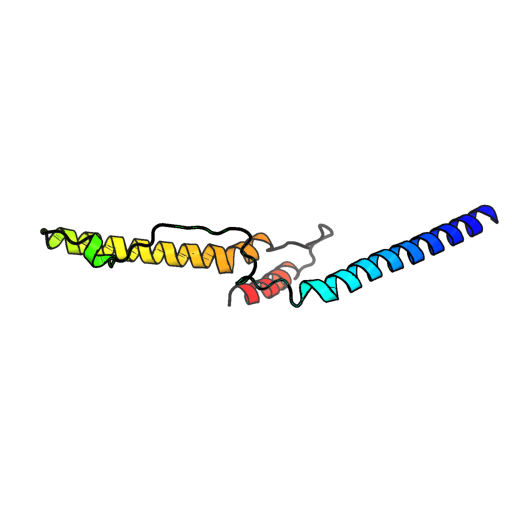 O O . MET A 1 108 ? -2.519 -20.795 -30.343 1.00 65.62 108 MET A O 1
ATOM 870 N N . VAL A 1 109 ? -0.368 -20.331 -29.864 1.00 74.75 109 VAL A N 1
ATOM 871 C CA . VAL A 1 109 ? 0.114 -21.708 -29.914 1.00 74.75 109 VAL A CA 1
ATOM 872 C C . VAL A 1 109 ? -0.197 -22.363 -28.568 1.00 74.75 109 VAL A C 1
ATOM 874 O O . VAL A 1 109 ? -0.243 -21.707 -27.523 1.00 74.75 109 VAL A O 1
ATOM 877 N N . GLU A 1 110 ? -0.439 -23.675 -28.570 1.00 79.19 110 GLU A N 1
ATOM 878 C CA . GLU A 1 110 ? -0.590 -24.440 -27.332 1.00 79.19 110 GLU A CA 1
ATOM 879 C C . GLU A 1 110 ? 0.641 -24.222 -26.432 1.00 79.19 110 GLU A C 1
ATOM 881 O O . GLU A 1 110 ? 1.764 -24.532 -26.823 1.00 79.19 110 GLU A O 1
ATOM 886 N N . GLY A 1 111 ? 0.437 -23.654 -25.238 1.00 77.81 111 GLY A N 1
ATOM 887 C CA . GLY A 1 111 ? 1.519 -23.296 -24.312 1.00 77.81 111 GLY A CA 1
ATOM 888 C C . GLY A 1 111 ? 1.661 -21.795 -24.030 1.00 77.81 111 GLY A C 1
ATOM 889 O O . GLY A 1 111 ? 2.184 -21.429 -22.974 1.00 77.81 111 GLY A O 1
ATOM 890 N N . ASP A 1 112 ? 1.162 -20.916 -24.905 1.00 79.94 112 ASP A N 1
ATOM 891 C CA . ASP A 1 112 ? 1.347 -19.463 -24.761 1.00 79.94 112 ASP A CA 1
ATOM 892 C C . ASP A 1 112 ? 0.658 -18.902 -23.509 1.00 79.94 112 ASP A C 1
ATOM 894 O O . ASP A 1 112 ? 1.239 -18.093 -22.781 1.00 79.94 112 ASP A O 1
ATOM 898 N N . CYS A 1 113 ? -0.541 -19.395 -23.185 1.00 80.69 113 CYS A N 1
ATOM 899 C CA . CYS A 1 113 ? -1.263 -19.018 -21.968 1.00 80.69 113 CYS A CA 1
ATOM 900 C C . CYS A 1 113 ? -0.477 -19.385 -20.698 1.00 80.69 113 CYS A C 1
ATOM 902 O O . CYS A 1 113 ? -0.461 -18.631 -19.726 1.00 80.69 113 CYS A O 1
ATOM 904 N N . GLN A 1 114 ? 0.201 -20.536 -20.701 1.00 84.69 114 GLN A N 1
ATOM 905 C CA . GLN A 1 114 ? 1.016 -21.018 -19.587 1.00 84.69 114 GLN A CA 1
ATOM 906 C C . GLN A 1 114 ? 2.277 -20.162 -19.419 1.00 84.69 114 GLN A C 1
ATOM 908 O O . GLN A 1 114 ? 2.655 -19.854 -18.290 1.00 84.69 114 GLN A O 1
ATOM 913 N N . ILE A 1 115 ? 2.898 -19.730 -20.522 1.00 80.62 115 ILE A N 1
ATOM 914 C CA . ILE A 1 115 ? 4.055 -18.824 -20.501 1.00 80.62 115 ILE A CA 1
ATOM 915 C C . ILE A 1 115 ? 3.647 -17.434 -20.000 1.00 80.62 115 ILE A C 1
ATOM 917 O O . ILE A 1 115 ? 4.339 -16.864 -19.156 1.00 80.62 115 ILE A O 1
ATOM 921 N N . GLN A 1 116 ? 2.518 -16.895 -20.467 1.00 78.31 116 GLN A N 1
ATOM 922 C CA . GLN A 1 116 ? 1.991 -15.617 -19.979 1.00 78.31 116 GLN A CA 1
ATOM 923 C C . GLN A 1 116 ? 1.649 -15.674 -18.490 1.00 78.31 116 GLN A C 1
ATOM 925 O O . GLN A 1 116 ? 2.037 -14.784 -17.736 1.00 78.31 116 GLN A O 1
ATOM 930 N N . MET A 1 117 ? 1.001 -16.753 -18.045 1.00 80.81 117 MET A N 1
ATOM 931 C CA . MET A 1 117 ? 0.748 -16.979 -16.625 1.00 80.81 117 MET A CA 1
ATOM 932 C C . MET A 1 117 ? 2.061 -17.082 -15.839 1.00 80.81 117 MET A C 1
ATOM 934 O O . MET A 1 117 ? 2.191 -16.456 -14.796 1.00 80.81 117 MET A O 1
ATOM 938 N N . GLY A 1 118 ? 3.067 -17.795 -16.355 1.00 81.06 118 GLY A N 1
ATOM 939 C CA . GLY A 1 118 ? 4.384 -17.911 -15.722 1.00 81.06 118 GLY A CA 1
ATOM 940 C C . GLY A 1 118 ? 5.090 -16.564 -15.537 1.00 81.06 118 GLY A C 1
ATOM 941 O O . GLY A 1 118 ? 5.643 -16.308 -14.471 1.00 81.06 118 GLY A O 1
ATOM 942 N N . ARG A 1 119 ? 5.010 -15.672 -16.534 1.00 76.19 119 ARG A N 1
ATOM 943 C CA . ARG A 1 119 ? 5.511 -14.287 -16.435 1.00 76.19 119 ARG A CA 1
ATOM 944 C C . ARG A 1 119 ? 4.710 -13.442 -15.444 1.00 76.19 119 ARG A C 1
ATOM 946 O O . ARG A 1 119 ? 5.265 -12.543 -14.825 1.00 76.19 119 ARG A O 1
ATOM 953 N N . PHE A 1 120 ? 3.417 -13.718 -15.295 1.00 79.19 120 PHE A N 1
ATOM 954 C CA . PHE A 1 120 ? 2.548 -13.013 -14.356 1.00 79.19 120 PHE A CA 1
ATOM 955 C C . PHE A 1 120 ? 2.738 -13.480 -12.905 1.00 79.19 120 PHE A C 1
ATOM 957 O O . PHE A 1 120 ? 2.644 -12.675 -11.985 1.00 79.19 120 PHE A O 1
ATOM 964 N N . VAL A 1 121 ? 3.080 -14.752 -12.674 1.00 78.69 121 VAL A N 1
ATOM 965 C CA . VAL A 1 121 ? 3.287 -15.306 -11.323 1.00 78.69 121 VAL A CA 1
ATOM 966 C C . VAL A 1 121 ? 4.384 -14.566 -10.555 1.00 78.69 121 VAL A C 1
ATOM 968 O O . VAL A 1 121 ? 4.220 -14.340 -9.360 1.00 78.69 121 VAL A O 1
ATOM 971 N N . SER A 1 122 ? 5.453 -14.113 -11.216 1.00 72.38 122 SER A N 1
ATOM 972 C CA . SER A 1 122 ? 6.493 -13.303 -10.563 1.00 72.38 122 SER A CA 1
ATOM 973 C C . SER A 1 122 ? 6.003 -11.934 -10.079 1.00 72.38 122 SER A C 1
ATOM 975 O O . SER A 1 122 ? 6.638 -11.354 -9.209 1.00 72.38 122 SER A O 1
ATOM 977 N N . PHE A 1 123 ? 4.885 -11.420 -10.605 1.00 70.31 123 PHE A N 1
ATOM 978 C CA . PHE A 1 123 ? 4.240 -10.195 -10.112 1.00 70.31 123 PHE A CA 1
ATOM 979 C C . PHE A 1 123 ? 3.290 -10.445 -8.930 1.00 70.31 123 PHE A C 1
ATOM 981 O O . PHE A 1 123 ? 2.861 -9.491 -8.285 1.00 70.31 123 PHE A O 1
ATOM 988 N N . LEU A 1 124 ? 2.931 -11.704 -8.658 1.00 70.44 124 LEU A N 1
ATOM 989 C CA . LEU A 1 124 ? 2.034 -12.088 -7.562 1.00 70.44 124 LEU A CA 1
ATOM 990 C C . LEU A 1 124 ? 2.774 -12.515 -6.281 1.00 70.44 124 LEU A C 1
ATOM 992 O O . LEU A 1 124 ? 2.112 -12.729 -5.264 1.00 70.44 124 LEU A O 1
ATOM 996 N N . GLN A 1 125 ? 4.101 -12.681 -6.336 1.00 62.41 125 GLN A N 1
ATOM 997 C CA . GLN A 1 125 ? 4.967 -13.023 -5.195 1.00 62.41 125 GLN A CA 1
ATOM 998 C C . GLN A 1 125 ? 5.434 -11.773 -4.446 1.00 62.41 125 GLN A C 1
ATOM 1000 O O . GLN A 1 125 ? 5.494 -11.847 -3.198 1.00 62.41 125 GLN A O 1
#